Protein AF-A0A2V6KTH0-F1 (afdb_monomer)

Mean predicted aligned err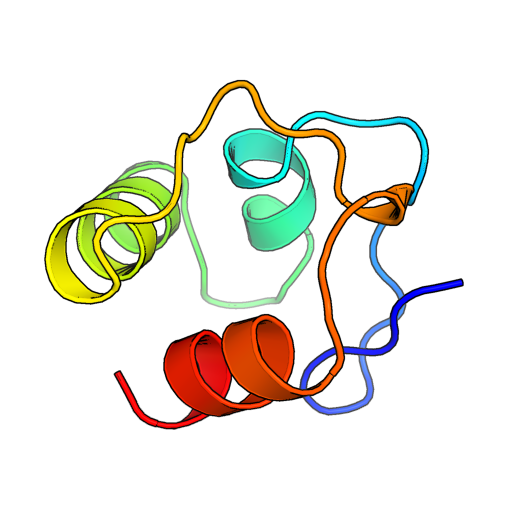or: 4.6 Å

Solvent-accessible surface area (backbone atoms only — not comparable to full-atom values): 3439 Å² total; per-residue (Å²): 123,48,68,55,97,87,41,80,39,56,32,89,36,34,33,38,69,24,44,43,72,42,88,92,32,44,64,75,50,28,49,50,44,29,62,76,64,72,46,66,55,80,40,38,36,64,75,58,50,74,64,58,54,50,47,65,74,73,102

pLDDT: mean 83.22, std 7.96, range [53.41, 90.38]

Radius of gyration: 9.75 Å; Cα contacts (8 Å, |Δi|>4): 79; chains: 1; bounding box: 24×20×22 Å

Sequence (59 aa):
MPRLLGVEIPADKRIEASLTYIYGIGFPMAKRILEQTNIDPNLRAKNLTPQQLNEIIHA

Nearest PDB structures (foldseek):
  8buu-assembly1_m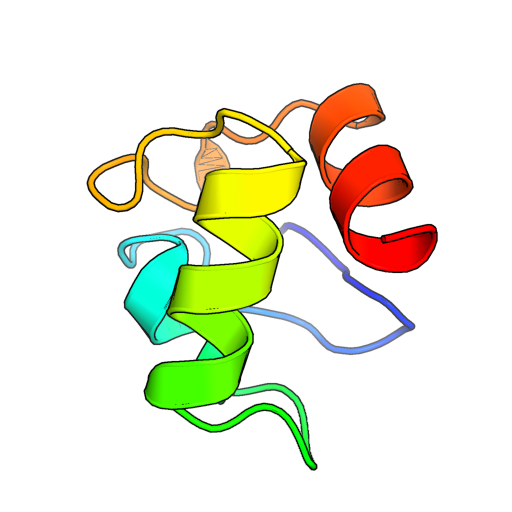  TM=9.717E-01  e=1.694E-05  Bacillus subtilis subsp. subtilis str. 168
  8rdw-assembly1_MM  TM=9.779E-01  e=3.742E-05  Psychrobacter urativorans
  8rdv-assembly1_MM  TM=9.768E-01  e=7.242E-05  Psychrobacter urativorans
  7ryg-assembly1_m  TM=9.712E-01  e=8.828E-05  Acinetobacter baumannii AB0057
  9guv-assembly1_N  TM=9.662E-01  e=1.709E-04  Escherichia coli 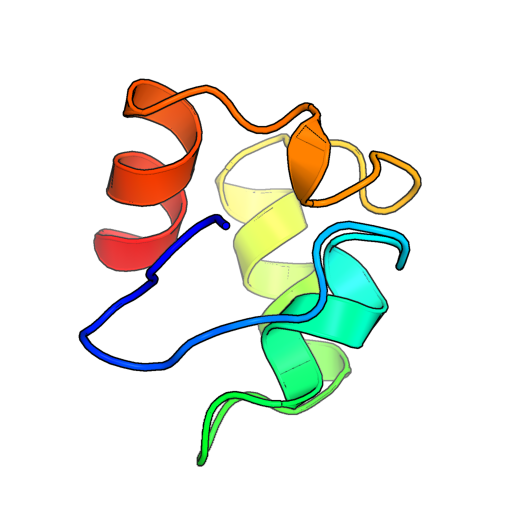K-12

Foldseek 3Di:
DDQAPNDDFDQADFQLVRQCVDPPQDSVNSVVLCVVLVHDSRDGNVPDDPVSSVSSVVD

Structure (mmCIF, N/CA/C/O backbone):
data_AF-A0A2V6KTH0-F1
#
_entry.id   AF-A0A2V6KTH0-F1
#
loop_
_atom_site.group_PDB
_atom_site.id
_atom_site.type_symbol
_atom_site.label_atom_id
_atom_site.label_alt_id
_atom_site.label_comp_id
_atom_site.label_asym_id
_atom_site.label_entity_id
_atom_site.label_seq_id
_atom_site.pdbx_PDB_ins_code
_atom_site.Cartn_x
_atom_site.Cartn_y
_atom_site.Cartn_z
_atom_site.occupancy
_atom_site.B_iso_or_equiv
_atom_site.auth_seq_id
_atom_site.auth_comp_id
_atom_site.auth_asym_id
_atom_site.auth_atom_id
_atom_site.pdbx_PDB_model_num
ATOM 1 N N . MET A 1 1 ? 11.871 0.265 0.609 1.00 53.41 1 MET A N 1
ATOM 2 C CA . MET A 1 1 ? 10.639 -0.529 0.799 1.00 53.41 1 MET A CA 1
ATOM 3 C C . MET A 1 1 ? 9.656 0.342 1.564 1.00 53.41 1 MET A C 1
ATOM 5 O O . MET A 1 1 ? 10.031 0.792 2.641 1.00 53.41 1 MET A O 1
ATOM 9 N N . PRO A 1 2 ? 8.481 0.676 1.007 1.00 61.44 2 PRO A N 1
ATOM 10 C CA . PRO A 1 2 ? 7.470 1.438 1.730 1.00 61.44 2 PRO A CA 1
ATOM 11 C C . PRO A 1 2 ? 6.951 0.591 2.894 1.00 61.44 2 PRO A C 1
ATOM 13 O O . PRO A 1 2 ? 6.521 -0.546 2.692 1.00 61.44 2 PRO A O 1
ATOM 16 N N . ARG A 1 3 ? 7.026 1.129 4.110 1.00 67.44 3 ARG A N 1
ATOM 17 C CA . ARG A 1 3 ? 6.440 0.515 5.302 1.00 67.44 3 ARG A CA 1
ATOM 18 C C . ARG A 1 3 ? 5.206 1.315 5.672 1.00 67.44 3 ARG A C 1
ATOM 20 O O . ARG A 1 3 ? 5.317 2.510 5.928 1.00 67.44 3 ARG A O 1
ATOM 27 N N . LEU A 1 4 ? 4.056 0.657 5.696 1.00 67.25 4 LEU A N 1
ATOM 28 C CA . LEU A 1 4 ? 2.765 1.280 5.965 1.00 67.25 4 LEU A CA 1
ATOM 29 C C . LEU A 1 4 ? 2.166 0.602 7.199 1.00 67.25 4 LEU A C 1
ATOM 31 O O . LEU A 1 4 ? 2.030 -0.617 7.211 1.00 67.25 4 LEU A O 1
ATOM 35 N N . LEU A 1 5 ? 1.896 1.361 8.269 1.00 63.97 5 LEU A N 1
ATOM 36 C CA . LEU A 1 5 ? 1.392 0.834 9.556 1.00 63.97 5 LEU A CA 1
ATOM 37 C C . LEU A 1 5 ? 2.229 -0.318 10.156 1.00 63.97 5 LEU A C 1
ATOM 39 O O . LEU A 1 5 ? 1.708 -1.204 10.825 1.00 63.97 5 LEU A O 1
ATOM 43 N N . GLY A 1 6 ? 3.540 -0.335 9.900 1.00 69.31 6 GLY A N 1
ATOM 44 C CA . GLY A 1 6 ? 4.416 -1.426 10.345 1.00 69.31 6 GLY A CA 1
ATOM 45 C C . GLY A 1 6 ? 4.393 -2.674 9.453 1.00 69.31 6 GLY A C 1
ATOM 46 O O . GLY A 1 6 ? 5.161 -3.597 9.708 1.00 69.31 6 GLY A O 1
ATOM 47 N N . VAL A 1 7 ? 3.590 -2.685 8.383 1.00 78.00 7 VAL A N 1
ATOM 48 C CA . VAL A 1 7 ? 3.548 -3.745 7.367 1.00 78.00 7 VAL A CA 1
ATOM 49 C C . VAL A 1 7 ? 4.414 -3.350 6.173 1.00 78.00 7 VAL A C 1
ATOM 51 O O . VAL A 1 7 ? 4.345 -2.228 5.664 1.00 78.00 7 VAL A O 1
ATOM 54 N N . GLU A 1 8 ? 5.253 -4.274 5.715 1.00 82.06 8 GLU A N 1
ATOM 55 C CA . GLU A 1 8 ? 6.015 -4.100 4.480 1.00 82.06 8 GLU A CA 1
ATOM 56 C C . GLU A 1 8 ? 5.161 -4.498 3.282 1.00 82.06 8 GLU A C 1
ATOM 58 O O . GLU A 1 8 ? 4.718 -5.640 3.160 1.00 82.06 8 GLU A O 1
ATOM 63 N N . ILE A 1 9 ? 4.933 -3.536 2.390 1.00 82.94 9 ILE A N 1
ATOM 64 C CA . ILE A 1 9 ? 4.146 -3.743 1.177 1.00 82.94 9 ILE A CA 1
ATOM 65 C C . ILE A 1 9 ? 5.056 -3.862 -0.054 1.00 82.94 9 ILE A C 1
ATOM 67 O O . ILE A 1 9 ? 6.072 -3.162 -0.149 1.00 82.94 9 ILE A O 1
ATOM 71 N N . PRO A 1 10 ? 4.710 -4.720 -1.036 1.00 83.31 10 PRO A N 1
ATOM 72 C CA . PRO A 1 10 ? 5.523 -4.899 -2.234 1.00 83.31 10 PRO A CA 1
ATOM 73 C C . PRO A 1 10 ? 5.659 -3.589 -3.021 1.00 83.31 10 PRO A C 1
ATOM 75 O O . PRO A 1 10 ? 4.669 -3.041 -3.509 1.00 83.31 10 PRO A O 1
ATOM 78 N N . ALA A 1 11 ? 6.892 -3.104 -3.177 1.00 83.56 11 ALA A N 1
ATOM 79 C CA . ALA A 1 11 ? 7.185 -1.821 -3.822 1.00 83.56 11 ALA A CA 1
ATOM 80 C C . ALA A 1 11 ? 6.999 -1.860 -5.354 1.00 83.56 11 ALA A C 1
ATOM 82 O O . ALA A 1 11 ? 6.685 -0.848 -5.983 1.00 83.56 11 ALA A O 1
ATOM 83 N N . ASP A 1 12 ? 7.166 -3.039 -5.956 1.00 86.00 12 ASP A N 1
ATOM 84 C CA . ASP A 1 12 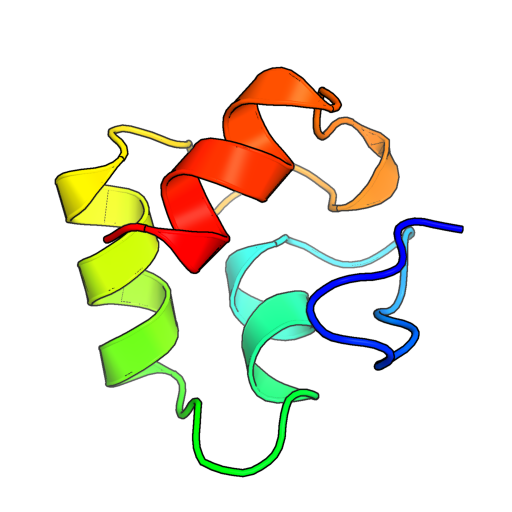? 7.085 -3.226 -7.406 1.00 86.00 12 ASP A CA 1
ATOM 85 C C . ASP A 1 12 ? 5.656 -3.369 -7.933 1.00 86.00 12 ASP A C 1
ATOM 87 O O . ASP A 1 12 ? 5.440 -3.259 -9.143 1.00 86.00 12 ASP A O 1
ATOM 91 N N . LYS A 1 13 ? 4.680 -3.578 -7.045 1.00 88.00 13 LYS A N 1
ATOM 92 C CA . LYS A 1 13 ? 3.266 -3.711 -7.401 1.00 88.00 13 LYS A CA 1
ATOM 93 C C . LYS A 1 13 ? 2.555 -2.356 -7.415 1.00 88.00 13 LYS A C 1
ATOM 95 O O . LYS A 1 13 ? 3.035 -1.361 -6.868 1.00 88.00 13 LYS A O 1
ATOM 100 N N . ARG A 1 14 ? 1.402 -2.338 -8.088 1.00 90.38 14 ARG A N 1
ATOM 101 C CA . ARG A 1 14 ? 0.446 -1.227 -8.044 1.00 90.38 14 ARG A CA 1
ATOM 102 C C . ARG A 1 14 ? -0.048 -1.036 -6.619 1.00 90.38 14 ARG A C 1
ATOM 104 O O . ARG A 1 14 ? -0.308 -2.026 -5.941 1.00 90.38 14 ARG A O 1
ATOM 111 N N . ILE A 1 15 ? -0.220 0.212 -6.207 1.00 89.06 15 ILE A N 1
ATOM 112 C CA . ILE A 1 15 ? -0.614 0.574 -4.849 1.00 89.06 15 ILE A CA 1
ATOM 113 C C . ILE A 1 15 ? -1.919 -0.099 -4.427 1.00 89.06 15 ILE A C 1
ATOM 115 O O . ILE A 1 15 ? -1.976 -0.672 -3.349 1.00 89.06 15 ILE A O 1
ATOM 119 N N . GLU A 1 16 ? -2.904 -0.155 -5.320 1.00 89.50 16 GLU A N 1
ATOM 120 C CA . GLU A 1 16 ? -4.186 -0.828 -5.098 1.00 89.50 16 GLU A CA 1
ATOM 121 C C . GLU A 1 16 ? -4.014 -2.299 -4.688 1.00 89.50 16 GLU A C 1
ATOM 123 O O . GLU A 1 16 ? -4.634 -2.754 -3.734 1.00 89.50 16 GLU A O 1
ATOM 128 N N . ALA A 1 17 ? -3.107 -3.026 -5.349 1.00 89.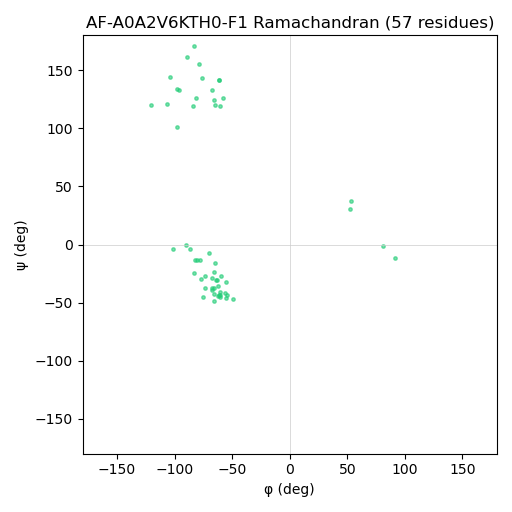94 17 ALA A N 1
ATOM 129 C CA . ALA A 1 17 ? -2.802 -4.421 -5.032 1.00 89.94 17 ALA A CA 1
ATOM 130 C C . ALA A 1 17 ? -1.798 -4.570 -3.878 1.00 89.94 17 ALA A C 1
ATOM 132 O O . ALA A 1 17 ? -1.752 -5.609 -3.228 1.00 89.94 17 ALA A O 1
ATOM 133 N N . SER A 1 18 ? -0.957 -3.566 -3.634 1.00 89.38 18 SER A N 1
ATOM 134 C CA . SER A 1 18 ? -0.023 -3.559 -2.507 1.00 89.38 18 SER A CA 1
ATOM 135 C C . SER A 1 18 ? -0.747 -3.314 -1.186 1.00 89.38 18 SER A C 1
ATOM 137 O O . SER A 1 18 ? -0.411 -3.950 -0.193 1.00 89.38 18 SER A O 1
ATOM 139 N N . LEU A 1 19 ? -1.770 -2.457 -1.173 1.00 86.81 19 LEU A N 1
ATOM 140 C CA . LEU A 1 19 ? -2.585 -2.179 0.010 1.00 86.81 19 LEU A CA 1
ATOM 141 C C . LEU A 1 19 ? -3.344 -3.418 0.491 1.00 86.81 19 LEU A C 1
ATOM 143 O O . LEU A 1 19 ? -3.508 -3.588 1.694 1.00 86.81 19 LEU A O 1
ATOM 147 N N . THR A 1 20 ? -3.714 -4.339 -0.408 1.00 89.12 20 THR A N 1
ATOM 148 C CA . THR A 1 20 ? -4.402 -5.579 -0.012 1.00 89.12 20 THR A CA 1
ATOM 149 C C . THR A 1 20 ? -3.531 -6.581 0.745 1.00 89.12 20 THR A C 1
ATOM 151 O O . THR A 1 20 ? -4.033 -7.599 1.211 1.00 89.12 20 THR A O 1
ATOM 154 N N . TYR A 1 21 ? -2.223 -6.333 0.853 1.00 87.75 21 TYR A N 1
ATOM 155 C CA . TYR A 1 21 ? -1.334 -7.127 1.709 1.00 87.75 21 TYR A CA 1
ATOM 156 C C . TYR A 1 21 ? -1.459 -6.751 3.188 1.00 87.75 21 TYR A C 1
ATOM 158 O O . TYR A 1 21 ? -0.972 -7.482 4.050 1.00 87.75 21 TYR A O 1
ATOM 166 N N . ILE A 1 22 ? -2.100 -5.623 3.491 1.00 85.06 22 ILE A N 1
ATOM 167 C CA . ILE A 1 22 ? -2.357 -5.195 4.858 1.00 85.06 22 ILE A CA 1
ATOM 168 C C . ILE A 1 22 ? -3.592 -5.940 5.356 1.00 85.06 22 ILE A C 1
ATOM 170 O O . ILE A 1 22 ? -4.656 -5.915 4.735 1.00 85.06 22 ILE A O 1
ATOM 174 N N . TYR A 1 23 ? -3.449 -6.614 6.494 1.00 83.44 23 TYR A N 1
ATOM 175 C CA . TYR A 1 23 ? -4.544 -7.358 7.098 1.00 83.44 23 TYR A CA 1
ATOM 176 C C . TYR A 1 23 ? -5.735 -6.433 7.389 1.00 83.44 23 TYR A C 1
ATOM 178 O O . TYR A 1 23 ? -5.586 -5.405 8.045 1.00 83.44 23 TYR A O 1
ATOM 186 N N . GLY A 1 24 ? -6.915 -6.799 6.884 1.00 84.31 24 GLY A N 1
ATOM 187 C CA . GLY A 1 24 ? -8.140 -6.002 7.007 1.00 84.31 24 GLY A CA 1
ATOM 188 C C . GLY A 1 24 ? -8.392 -5.013 5.862 1.00 84.31 24 GLY A C 1
ATOM 189 O O . GLY A 1 24 ? -9.514 -4.525 5.735 1.00 84.31 24 GLY A O 1
ATOM 190 N N . ILE A 1 25 ? -7.418 -4.767 4.978 1.00 87.25 25 ILE A N 1
ATOM 191 C CA . ILE A 1 25 ? -7.611 -3.933 3.784 1.00 87.25 25 ILE A CA 1
ATOM 192 C C . ILE A 1 25 ? -7.873 -4.848 2.586 1.00 87.25 25 ILE A C 1
ATOM 194 O O . ILE A 1 25 ? -6.972 -5.445 2.013 1.00 87.25 25 ILE A O 1
ATOM 198 N N . GLY A 1 26 ? -9.141 -4.984 2.203 1.00 88.00 26 GLY A N 1
ATOM 199 C CA . GLY A 1 26 ? -9.524 -5.657 0.960 1.00 88.00 26 GLY A CA 1
ATOM 200 C C . GLY A 1 26 ? -9.435 -4.729 -0.255 1.00 88.00 26 GLY A C 1
ATOM 201 O O . GLY A 1 26 ? -9.327 -3.513 -0.116 1.00 88.00 26 GLY A O 1
ATOM 202 N N . PHE A 1 27 ? -9.585 -5.290 -1.456 1.00 88.38 27 PHE A N 1
ATOM 203 C CA . PHE A 1 27 ? -9.657 -4.531 -2.714 1.00 88.38 27 PHE A CA 1
ATOM 204 C C . PHE A 1 27 ? -10.655 -3.348 -2.691 1.00 88.38 27 PHE A C 1
ATOM 206 O O . PHE A 1 27 ? -10.265 -2.240 -3.059 1.00 88.38 27 PHE A O 1
ATOM 213 N N . PRO A 1 28 ? -11.909 -3.500 -2.203 1.00 90.25 28 PRO A N 1
ATOM 214 C CA . PRO A 1 28 ? -12.844 -2.372 -2.145 1.00 90.25 28 PRO A CA 1
ATOM 215 C C . PRO A 1 28 ? -12.424 -1.286 -1.147 1.00 90.25 28 PRO A C 1
ATOM 217 O O . PRO A 1 28 ? -12.738 -0.118 -1.357 1.00 90.25 28 PRO A O 1
ATOM 220 N N . MET A 1 29 ? -11.711 -1.650 -0.076 1.00 89.69 29 MET A N 1
ATOM 221 C CA . MET A 1 29 ? -11.210 -0.687 0.905 1.00 89.69 29 MET A CA 1
ATOM 222 C C . MET A 1 29 ? -10.008 0.077 0.349 1.00 89.69 29 MET A C 1
ATOM 224 O O . MET A 1 29 ? -9.982 1.300 0.416 1.00 89.69 29 MET A O 1
ATOM 228 N N . ALA A 1 30 ? -9.065 -0.633 -0.278 1.00 89.50 30 ALA A N 1
ATOM 229 C CA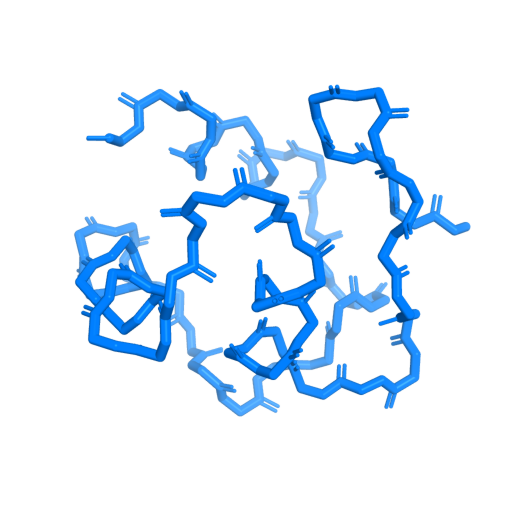 . ALA A 1 30 ? -7.916 -0.029 -0.944 1.00 89.50 30 ALA A CA 1
ATOM 230 C C . ALA A 1 30 ? -8.361 1.012 -1.979 1.00 89.50 30 ALA A C 1
ATOM 232 O O . ALA A 1 30 ? -7.864 2.133 -1.976 1.00 89.50 30 ALA A O 1
ATOM 233 N N . LYS A 1 31 ? -9.352 0.678 -2.814 1.00 89.56 31 LYS A N 1
ATOM 234 C CA . LYS A 1 31 ? -9.889 1.611 -3.807 1.00 89.56 31 LYS A CA 1
ATOM 235 C C . LYS A 1 31 ? -10.517 2.857 -3.171 1.00 89.56 31 LYS A C 1
ATOM 237 O O . LYS A 1 31 ? -10.232 3.960 -3.617 1.00 89.56 31 LYS A O 1
ATOM 242 N N . ARG A 1 32 ? -11.311 2.693 -2.106 1.00 89.75 32 ARG A N 1
ATOM 243 C CA . ARG A 1 32 ? -11.920 3.820 -1.375 1.00 89.75 32 ARG A CA 1
ATOM 244 C C . ARG A 1 32 ? -10.880 4.760 -0.774 1.00 89.75 32 ARG A C 1
ATOM 246 O O . ARG A 1 32 ? -11.006 5.966 -0.939 1.00 89.75 32 ARG A O 1
ATOM 253 N N . ILE A 1 33 ? -9.845 4.211 -0.140 1.00 88.56 33 ILE A N 1
ATOM 254 C CA . ILE A 1 33 ? -8.758 5.010 0.441 1.00 88.56 33 ILE A CA 1
ATOM 255 C C . ILE A 1 33 ? -8.040 5.805 -0.657 1.00 88.56 33 ILE A C 1
ATOM 257 O O . ILE A 1 33 ? -7.777 6.995 -0.498 1.00 88.56 33 ILE A O 1
ATOM 261 N N . LEU A 1 34 ? -7.762 5.175 -1.801 1.00 88.50 34 LEU A N 1
ATOM 262 C CA . LEU A 1 34 ? -7.119 5.834 -2.942 1.00 88.50 34 LEU A CA 1
ATOM 263 C C . LEU A 1 34 ? -8.005 6.922 -3.567 1.00 88.50 34 LEU A C 1
ATOM 265 O O . LEU A 1 34 ? -7.502 7.980 -3.932 1.00 88.50 34 LEU A O 1
ATOM 269 N N . GLU A 1 35 ? -9.320 6.700 -3.636 1.00 88.88 35 GLU A N 1
ATOM 270 C CA . GLU A 1 35 ? -10.294 7.706 -4.081 1.00 88.88 35 GLU A CA 1
ATOM 271 C C . GLU A 1 35 ? -10.371 8.896 -3.110 1.00 88.88 35 GLU A C 1
ATOM 273 O O . GLU A 1 35 ? -10.384 10.043 -3.554 1.00 88.88 35 GLU A O 1
ATOM 278 N N . GLN A 1 36 ? -10.367 8.650 -1.795 1.00 88.62 36 GLN A N 1
ATOM 279 C CA . GLN A 1 36 ? -10.394 9.702 -0.768 1.00 88.62 36 GLN A CA 1
ATOM 280 C C . GLN A 1 36 ? -9.110 10.538 -0.743 1.00 88.62 36 GLN A C 1
ATOM 282 O O . GLN A 1 36 ? -9.166 11.749 -0.548 1.00 88.62 36 GLN A O 1
ATOM 287 N N . THR A 1 37 ? -7.964 9.897 -0.963 1.00 87.12 37 THR A N 1
ATOM 288 C CA . THR A 1 37 ? -6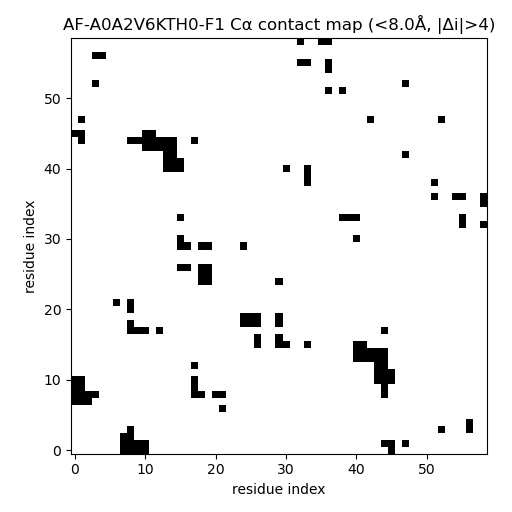.641 10.545 -0.999 1.00 87.12 37 THR A CA 1
ATOM 289 C C . THR A 1 37 ? -6.286 11.104 -2.380 1.00 87.12 37 THR A C 1
ATOM 291 O O . THR A 1 37 ? -5.257 11.753 -2.538 1.00 87.12 37 THR A O 1
ATOM 294 N N . ASN A 1 38 ? -7.140 10.891 -3.390 1.00 87.31 38 ASN A N 1
ATOM 295 C CA . ASN A 1 38 ? -6.914 11.300 -4.779 1.00 87.31 38 ASN A CA 1
ATOM 296 C C . ASN A 1 38 ? -5.567 10.790 -5.344 1.00 87.31 38 ASN A C 1
ATOM 298 O O . ASN A 1 38 ? -4.866 11.483 -6.087 1.00 87.31 38 ASN A O 1
ATOM 302 N N . ILE A 1 39 ? -5.189 9.566 -4.960 1.00 86.44 39 ILE A N 1
ATOM 303 C CA . ILE A 1 39 ? -3.971 8.888 -5.411 1.00 86.44 39 ILE A CA 1
ATOM 304 C C . ILE A 1 39 ? -4.328 7.938 -6.555 1.00 86.44 39 ILE A C 1
ATOM 306 O O . ILE A 1 39 ? -5.268 7.152 -6.461 1.00 86.44 39 ILE A O 1
ATOM 310 N N . ASP A 1 40 ? -3.538 7.959 -7.632 1.00 88.19 40 ASP A N 1
ATOM 311 C CA . ASP A 1 40 ? -3.749 7.057 -8.767 1.00 88.19 40 ASP A CA 1
ATOM 312 C C . ASP A 1 40 ? -3.528 5.579 -8.362 1.00 88.19 40 ASP A C 1
ATOM 314 O O . ASP A 1 40 ? -2.411 5.203 -7.983 1.00 88.19 40 ASP 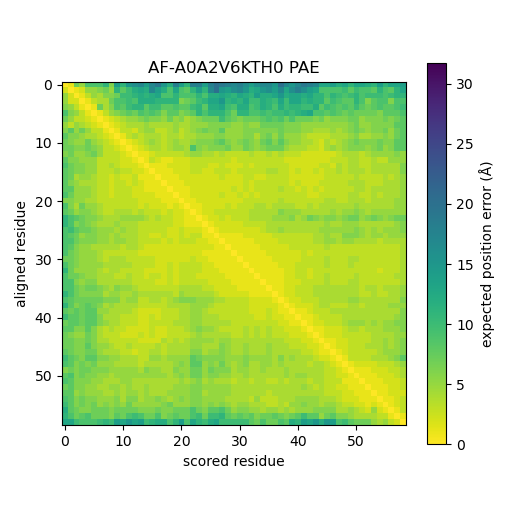A O 1
ATOM 318 N N . PRO A 1 41 ? -4.538 4.695 -8.495 1.00 86.50 41 PRO A N 1
ATOM 319 C CA . PRO A 1 41 ? -4.411 3.266 -8.196 1.00 86.50 41 PRO A CA 1
ATOM 320 C C . PRO A 1 41 ? -3.440 2.511 -9.119 1.00 86.50 41 PRO A C 1
ATOM 322 O O . PRO A 1 41 ? -3.009 1.394 -8.798 1.00 86.50 41 PRO A O 1
ATOM 325 N N . ASN A 1 42 ? -3.069 3.088 -10.266 1.00 87.50 42 ASN A N 1
ATOM 326 C CA . ASN A 1 42 ? -2.044 2.535 -11.154 1.00 87.50 42 ASN A CA 1
ATOM 327 C C . ASN A 1 42 ? -0.616 2.854 -10.696 1.00 87.50 42 ASN A C 1
ATOM 329 O O . ASN A 1 42 ? 0.332 2.235 -11.195 1.00 87.50 42 ASN A O 1
ATOM 333 N N . LEU A 1 43 ? -0.443 3.785 -9.753 1.00 89.50 43 LEU A N 1
ATOM 334 C CA . LEU A 1 43 ? 0.869 4.146 -9.242 1.00 89.50 43 LEU A CA 1
ATOM 335 C C . LEU A 1 43 ? 1.526 2.928 -8.582 1.00 89.50 43 LEU A C 1
ATOM 337 O O . LEU A 1 43 ? 0.879 2.129 -7.904 1.00 89.50 43 LEU A O 1
ATOM 341 N N . ARG A 1 44 ? 2.836 2.769 -8.765 1.00 88.50 44 ARG A N 1
ATOM 342 C CA . ARG A 1 44 ? 3.590 1.741 -8.041 1.00 88.50 44 ARG A CA 1
ATOM 343 C C . ARG A 1 44 ? 3.830 2.184 -6.606 1.00 88.50 44 ARG A C 1
ATOM 345 O O . ARG A 1 44 ? 4.155 3.345 -6.376 1.00 88.50 44 ARG A O 1
ATOM 352 N N . ALA A 1 45 ? 3.784 1.247 -5.663 1.00 85.12 45 ALA A N 1
ATOM 353 C CA . ALA A 1 45 ? 4.023 1.547 -4.252 1.00 85.12 45 ALA A CA 1
ATOM 354 C C . ALA A 1 45 ? 5.422 2.147 -3.995 1.00 85.12 45 ALA A C 1
ATOM 356 O O . ALA A 1 45 ? 5.591 2.938 -3.075 1.00 85.12 45 ALA A O 1
ATOM 357 N N . LYS A 1 46 ? 6.425 1.847 -4.835 1.00 84.19 46 LYS A N 1
ATOM 358 C CA . LYS A 1 46 ? 7.752 2.489 -4.766 1.00 84.19 46 LYS A CA 1
ATOM 359 C C . LYS A 1 46 ? 7.759 3.989 -5.087 1.00 84.19 46 LYS A C 1
ATOM 361 O O . LYS A 1 46 ? 8.698 4.668 -4.696 1.00 84.19 46 LYS A O 1
ATOM 366 N N . ASN A 1 47 ? 6.763 4.472 -5.829 1.00 85.69 47 ASN A N 1
ATOM 367 C CA . ASN A 1 47 ? 6.658 5.873 -6.239 1.00 85.69 47 ASN A CA 1
ATOM 368 C C . ASN A 1 47 ? 5.866 6.710 -5.223 1.00 85.69 47 ASN A C 1
ATOM 370 O O . ASN A 1 47 ? 5.678 7.901 -5.450 1.00 85.69 47 ASN A O 1
ATOM 374 N N . LEU A 1 48 ? 5.378 6.097 -4.140 1.00 81.75 48 LEU A N 1
ATOM 375 C CA . LEU A 1 48 ? 4.670 6.815 -3.092 1.00 81.75 48 LEU A CA 1
ATOM 376 C C . LEU A 1 48 ? 5.610 7.755 -2.352 1.00 81.75 48 LEU A C 1
ATOM 378 O O . LEU A 1 48 ? 6.690 7.354 -1.906 1.00 81.75 48 LEU A O 1
ATOM 382 N N . THR A 1 49 ? 5.161 8.990 -2.168 1.00 84.81 49 THR A N 1
ATOM 383 C CA . THR A 1 49 ? 5.844 9.929 -1.284 1.00 84.81 49 THR A CA 1
ATOM 384 C C . THR A 1 49 ? 5.504 9.628 0.182 1.00 84.81 49 THR A C 1
ATOM 386 O O . THR A 1 49 ? 4.444 9.067 0.478 1.00 84.81 49 THR A O 1
ATOM 389 N N . PRO A 1 50 ? 6.369 10.010 1.138 1.00 80.06 50 PRO A N 1
ATOM 390 C CA . PRO A 1 50 ? 6.062 9.890 2.564 1.00 80.06 50 PRO A CA 1
ATOM 391 C C . PRO A 1 50 ? 4.757 10.598 2.965 1.00 80.06 50 PRO A C 1
ATOM 393 O O . PRO A 1 50 ? 4.053 10.136 3.857 1.00 80.06 50 PRO A O 1
ATOM 396 N N . GLN A 1 51 ? 4.416 11.697 2.285 1.00 82.25 51 GLN A N 1
ATOM 397 C CA . GLN A 1 51 ? 3.180 12.450 2.495 1.00 82.25 51 GLN A CA 1
ATOM 398 C C . GLN A 1 51 ? 1.950 11.626 2.104 1.00 82.25 51 GLN A C 1
ATOM 400 O O . GLN A 1 51 ? 1.040 11.481 2.912 1.00 82.25 51 GLN A O 1
ATOM 405 N N . GLN A 1 52 ? 1.967 11.011 0.918 1.00 82.88 52 GLN A N 1
ATOM 406 C CA . GLN A 1 52 ? 0.891 10.128 0.454 1.00 82.88 52 GLN A CA 1
ATOM 407 C C . GLN A 1 52 ? 0.728 8.901 1.355 1.00 82.88 52 GLN A C 1
ATOM 409 O O . GLN A 1 52 ? -0.387 8.452 1.603 1.00 82.88 52 GLN A O 1
ATOM 414 N N . LEU A 1 53 ? 1.834 8.370 1.888 1.00 80.31 53 LEU A N 1
ATOM 415 C CA . LEU A 1 53 ? 1.775 7.298 2.881 1.00 80.31 53 LEU A CA 1
ATOM 416 C C . LEU A 1 53 ? 1.021 7.725 4.143 1.00 80.31 53 LEU A C 1
ATOM 418 O O . LEU A 1 53 ? 0.210 6.953 4.643 1.00 80.31 53 LEU A O 1
ATOM 422 N N . ASN A 1 54 ? 1.276 8.933 4.646 1.00 80.81 54 ASN A N 1
ATOM 423 C CA . ASN A 1 54 ? 0.566 9.455 5.812 1.00 80.81 54 ASN A CA 1
ATOM 424 C C . ASN A 1 54 ? -0.913 9.718 5.512 1.00 80.81 54 ASN A C 1
ATOM 426 O O . ASN A 1 54 ? -1.754 9.408 6.348 1.00 80.81 54 ASN A O 1
ATOM 430 N N . GLU A 1 55 ? -1.252 10.225 4.326 1.00 83.00 55 GLU A N 1
ATOM 431 C CA . GLU A 1 55 ? -2.654 10.416 3.929 1.00 83.00 55 GLU A CA 1
ATOM 432 C C . GLU A 1 55 ? -3.428 9.092 3.908 1.00 83.00 55 GLU A C 1
ATOM 434 O O . GLU A 1 55 ? -4.534 9.032 4.427 1.00 83.00 55 GLU A O 1
ATOM 439 N N . ILE A 1 56 ? -2.819 8.006 3.421 1.00 81.56 56 ILE A N 1
ATOM 440 C CA . ILE A 1 56 ? -3.418 6.658 3.430 1.00 81.56 56 ILE A CA 1
ATOM 441 C C . ILE A 1 56 ? -3.640 6.130 4.858 1.00 81.56 56 ILE A C 1
ATOM 443 O O . ILE A 1 56 ? -4.551 5.340 5.083 1.00 81.56 56 ILE A O 1
ATOM 447 N N . ILE A 1 57 ? -2.806 6.534 5.820 1.00 76.94 57 ILE A N 1
ATOM 448 C CA . ILE A 1 57 ? -2.926 6.130 7.231 1.00 76.94 57 ILE A CA 1
ATOM 449 C C . ILE A 1 57 ? -4.038 6.907 7.952 1.00 76.94 57 ILE A C 1
ATOM 451 O O . ILE A 1 57 ? -4.625 6.392 8.902 1.00 76.94 57 ILE A O 1
ATOM 455 N N . HIS A 1 58 ? -4.296 8.144 7.526 1.00 73.19 58 HIS A N 1
ATOM 456 C CA . HIS A 1 58 ? -5.246 9.057 8.163 1.00 73.19 58 HIS A CA 1
ATOM 457 C C . HIS A 1 58 ? -6.606 9.159 7.448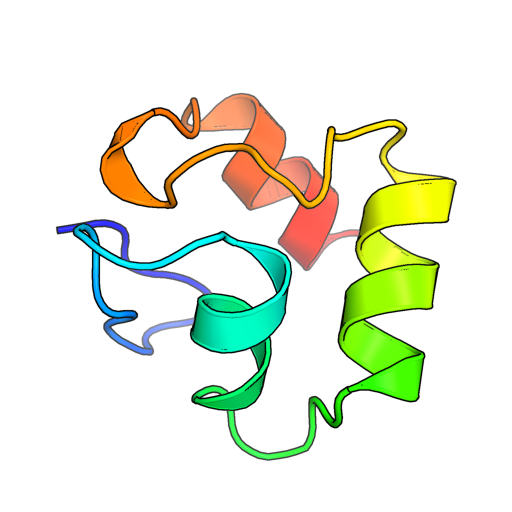 1.00 73.19 58 HIS A C 1
ATOM 459 O O . HIS A 1 58 ? -7.480 9.862 7.957 1.00 73.19 58 HIS A O 1
ATOM 465 N N . ALA A 1 59 ? -6.772 8.491 6.301 1.00 68.19 59 ALA A N 1
ATOM 466 C CA . ALA A 1 59 ? -8.027 8.374 5.550 1.00 68.19 59 ALA A CA 1
ATOM 467 C C . ALA A 1 59 ? -8.994 7.360 6.182 1.00 68.19 59 ALA A C 1
ATOM 469 O O . ALA A 1 59 ? -10.210 7.664 6.208 1.00 68.19 59 ALA A O 1
#

Secondary structure (DSSP, 8-state):
--EETTEEPPTTSBHHHHHTTSTT--HHHHHHHHHHHT--TTSBGGG--HHHHHHHHH-